Protein AF-A0A165WNE2-F1 (afdb_monomer_lite)

Sequence (144 aa):
IFLEVLLKGEGFPGTSNNTGEVSSALADEGAMRLQSDFALARDPRTACTWQGFINQQAKMQAAFKASMAKLAVTGQNTAKFIDCSEVIPIPKPAVNKPATYPATKSKADVQQACPSPFPVLRTDPGKATTIPACPDGSFDINNC

InterPro domains:
  IPR001621 Fungal ligninase [PR00462] (7-27)
  IPR001621 Fungal ligninase [PR00462] (30-55)
  IPR001621 Fungal ligninase [PR00462] (64-89)
  IPR001621 Fungal ligninase [PR00462] (111-130)
  IPR010255 Haem peroxidase superfamily [SSF48113] (2-134)
  IPR024589 Fungal ligninase, C-terminal [PF11895] (59-135)

Structure (mmCIF, N/CA/C/O backbone):
data_AF-A0A165WNE2-F1
#
_entry.id   AF-A0A165WNE2-F1
#
loop_
_atom_site.group_PDB
_atom_site.id
_atom_site.type_symbol
_atom_site.label_atom_id
_atom_site.label_alt_id
_atom_site.label_comp_id
_atom_site.label_asym_id
_atom_site.label_entity_id
_atom_site.label_seq_id
_atom_site.pdbx_PDB_ins_code
_atom_site.Cartn_x
_atom_site.Cartn_y
_atom_site.Cartn_z
_atom_site.occupancy
_atom_site.B_iso_or_equiv
_atom_site.auth_seq_id
_atom_site.auth_comp_id
_atom_site.auth_asym_id
_atom_site.auth_atom_id
_atom_site.pdbx_PDB_model_num
ATOM 1 N N . ILE A 1 1 ? -0.441 -0.883 -4.333 1.00 96.81 1 ILE A N 1
ATOM 2 C CA . ILE A 1 1 ? 0.530 -0.738 -3.212 1.00 96.81 1 ILE A CA 1
ATOM 3 C C . ILE A 1 1 ? 1.195 -2.034 -2.714 1.00 96.81 1 ILE A C 1
ATOM 5 O O . ILE A 1 1 ? 2.383 -2.184 -2.966 1.00 96.81 1 ILE A O 1
ATOM 9 N N . PHE A 1 2 ? 0.517 -2.981 -2.030 1.00 98.62 2 PHE A N 1
ATOM 10 C CA . PHE A 1 2 ? 1.197 -4.136 -1.387 1.00 98.62 2 PHE A CA 1
ATOM 11 C C . PHE A 1 2 ? 2.064 -4.958 -2.358 1.00 98.62 2 PHE A C 1
ATOM 13 O O . PHE A 1 2 ? 3.143 -5.419 -1.991 1.00 98.62 2 PHE A O 1
ATOM 20 N N . LEU A 1 3 ? 1.609 -5.097 -3.606 1.00 98.56 3 LEU A N 1
ATOM 21 C CA . LEU A 1 3 ? 2.369 -5.710 -4.693 1.00 98.56 3 LEU A CA 1
ATOM 22 C C . LEU A 1 3 ? 3.565 -4.849 -5.127 1.00 98.56 3 LEU A C 1
ATOM 24 O O . LEU A 1 3 ? 4.698 -5.317 -5.116 1.00 98.56 3 LEU A O 1
ATOM 28 N N . GLU A 1 4 ? 3.313 -3.594 -5.501 1.00 98.38 4 GLU A N 1
ATOM 29 C CA . GLU A 1 4 ? 4.304 -2.695 -6.112 1.00 98.38 4 GLU A CA 1
ATOM 30 C C . GLU A 1 4 ? 5.499 -2.400 -5.199 1.00 98.38 4 GLU A C 1
ATOM 32 O O . GLU A 1 4 ? 6.620 -2.249 -5.676 1.00 98.38 4 GLU A O 1
ATOM 37 N N . VAL A 1 5 ? 5.302 -2.359 -3.878 1.00 98.75 5 VAL A N 1
ATOM 38 C CA . VAL A 1 5 ? 6.393 -2.142 -2.907 1.00 98.75 5 VAL A CA 1
ATOM 39 C C . VAL A 1 5 ? 7.368 -3.329 -2.846 1.00 98.75 5 VAL A C 1
ATOM 41 O O . VAL A 1 5 ? 8.549 -3.155 -2.519 1.00 98.75 5 VAL A O 1
ATOM 44 N N . LEU A 1 6 ? 6.913 -4.536 -3.197 1.00 98.69 6 LEU A N 1
ATOM 45 C CA . LEU A 1 6 ? 7.770 -5.721 -3.294 1.00 98.69 6 LEU A CA 1
ATOM 46 C C . LEU A 1 6 ? 8.524 -5.809 -4.624 1.00 98.69 6 LEU A C 1
ATOM 48 O O . LEU A 1 6 ? 9.429 -6.627 -4.734 1.00 98.69 6 LEU A O 1
ATOM 52 N N . LEU A 1 7 ? 8.201 -4.986 -5.621 1.00 98.62 7 LEU A N 1
ATOM 53 C CA . LEU A 1 7 ? 8.930 -4.988 -6.889 1.00 98.62 7 LEU A CA 1
ATOM 54 C C . LEU A 1 7 ? 10.323 -4.356 -6.727 1.00 98.62 7 LEU A C 1
ATOM 56 O O . LEU A 1 7 ? 10.513 -3.425 -5.936 1.00 98.62 7 LEU A O 1
ATOM 60 N N . LYS A 1 8 ? 11.306 -4.833 -7.486 1.00 98.56 8 LYS A N 1
ATOM 61 C CA . LYS A 1 8 ? 12.660 -4.273 -7.538 1.00 98.56 8 LYS A CA 1
ATOM 62 C C . LYS A 1 8 ? 12.602 -2.793 -7.936 1.00 98.56 8 LYS A C 1
ATOM 64 O O . LYS A 1 8 ? 11.935 -2.440 -8.898 1.00 98.56 8 LYS A O 1
ATOM 69 N N . GLY A 1 9 ? 13.261 -1.930 -7.160 1.00 97.94 9 GLY A N 1
ATOM 70 C CA . GLY A 1 9 ? 13.379 -0.509 -7.498 1.00 97.94 9 GLY A CA 1
ATOM 71 C C . GLY A 1 9 ? 14.292 -0.293 -8.708 1.00 97.94 9 GLY A C 1
ATOM 72 O O . GLY A 1 9 ? 15.314 -0.973 -8.824 1.00 97.94 9 GLY A O 1
ATOM 73 N N . GLU A 1 10 ? 13.915 0.630 -9.591 1.00 97.00 10 GLU A N 1
ATOM 74 C CA . GLU A 1 10 ? 14.632 0.946 -10.836 1.00 97.00 10 GLU A CA 1
ATOM 75 C C . GLU A 1 10 ? 15.029 2.421 -10.960 1.00 97.00 10 GLU A C 1
ATOM 77 O O . GLU A 1 10 ? 15.969 2.738 -11.680 1.00 97.00 10 GLU A O 1
ATOM 82 N N . GLY A 1 11 ? 14.378 3.322 -10.223 1.00 97.81 11 GLY A N 1
ATOM 83 C CA . GLY A 1 11 ? 14.723 4.742 -10.230 1.00 97.81 11 GLY A CA 1
ATOM 84 C C . GLY A 1 11 ? 14.063 5.515 -9.096 1.00 97.81 11 GLY A C 1
ATOM 85 O O . GLY A 1 11 ? 13.553 4.913 -8.149 1.00 97.81 11 GLY A O 1
ATOM 86 N N . PHE A 1 12 ? 14.069 6.840 -9.207 1.00 98.50 12 PHE A N 1
ATOM 87 C CA . PHE A 1 12 ? 13.314 7.765 -8.362 1.00 98.50 12 PHE A CA 1
ATOM 88 C C . PHE A 1 12 ? 12.445 8.634 -9.282 1.00 98.50 12 PHE A C 1
ATOM 90 O O . PHE A 1 12 ? 12.945 9.049 -10.325 1.00 98.50 12 PHE A O 1
ATOM 97 N N . PRO A 1 13 ? 11.175 8.914 -8.939 1.00 96.88 13 PRO A N 1
ATOM 98 C CA . PRO A 1 13 ? 10.301 9.757 -9.764 1.00 96.88 13 PRO A CA 1
ATOM 99 C C . PRO A 1 13 ? 10.740 11.237 -9.795 1.00 96.88 13 PRO A C 1
ATOM 101 O O . PRO A 1 13 ? 10.189 12.033 -10.549 1.00 96.88 13 PRO A O 1
ATOM 104 N N . GLY A 1 14 ? 11.724 11.612 -8.972 1.00 96.38 14 GLY A N 1
ATOM 105 C CA . GLY A 1 14 ? 12.357 12.927 -8.936 1.00 96.38 14 GLY A CA 1
ATOM 106 C C . GLY A 1 14 ? 13.845 12.809 -8.598 1.00 96.38 14 GLY A C 1
ATOM 107 O O . GLY A 1 14 ? 14.586 12.068 -9.241 1.00 96.38 14 GLY A O 1
ATOM 108 N N . THR A 1 15 ? 14.307 13.537 -7.581 1.00 96.81 15 THR A N 1
ATOM 109 C CA . THR A 1 15 ? 15.696 13.437 -7.104 1.00 96.81 15 THR A CA 1
ATOM 110 C C . THR A 1 15 ? 15.911 12.192 -6.237 1.00 96.81 15 THR A C 1
ATOM 112 O O . THR A 1 15 ? 14.988 11.679 -5.615 1.00 96.81 15 THR A O 1
ATOM 115 N N . SER A 1 16 ? 17.149 11.697 -6.158 1.00 96.94 16 SER A N 1
ATOM 116 C CA . SER A 1 16 ? 17.492 10.475 -5.409 1.00 96.94 16 SER A CA 1
ATOM 117 C C . SER A 1 16 ? 18.025 10.724 -3.991 1.00 96.94 16 SER A C 1
ATOM 119 O O . SER A 1 16 ? 18.581 9.820 -3.372 1.00 96.94 16 SER A O 1
ATOM 121 N N . ASN A 1 17 ? 17.950 11.960 -3.496 1.00 97.00 17 AS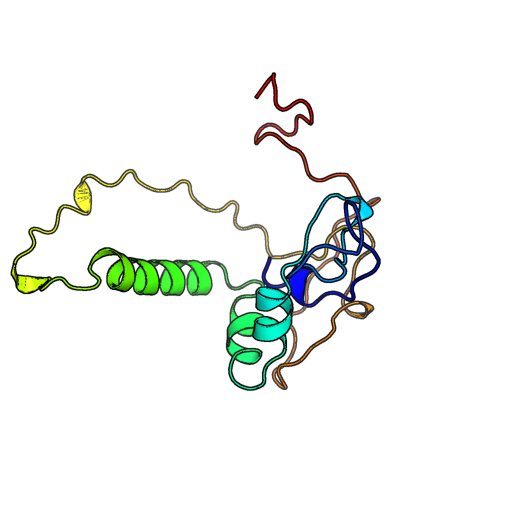N A N 1
ATOM 122 C CA . ASN A 1 17 ? 18.588 12.409 -2.253 1.00 97.00 17 ASN A CA 1
ATOM 123 C C . ASN A 1 17 ? 17.585 12.837 -1.169 1.00 97.00 17 ASN A C 1
ATOM 125 O O . ASN A 1 17 ? 17.944 13.580 -0.256 1.00 97.00 17 ASN A O 1
ATOM 129 N N . ASN A 1 18 ? 16.341 12.368 -1.263 1.00 98.19 18 ASN A N 1
ATOM 130 C CA . ASN A 1 18 ? 15.291 12.687 -0.303 1.00 98.19 18 ASN A CA 1
ATOM 131 C C . ASN A 1 18 ? 15.350 11.748 0.909 1.00 98.19 18 ASN A C 1
ATOM 133 O O . ASN A 1 18 ? 15.430 10.523 0.780 1.00 98.19 18 ASN A O 1
ATOM 137 N N . THR A 1 19 ? 15.280 12.316 2.112 1.00 98.50 19 THR A N 1
ATOM 138 C CA . THR A 1 19 ? 15.239 11.537 3.354 1.00 98.50 19 THR A CA 1
ATOM 139 C C . THR A 1 19 ? 13.966 10.699 3.418 1.00 98.50 19 THR A C 1
ATOM 141 O O . THR A 1 19 ? 12.863 11.230 3.332 1.00 98.50 19 THR A O 1
ATOM 144 N N . GLY A 1 20 ? 14.115 9.391 3.636 1.00 98.12 20 GLY A N 1
ATOM 145 C CA . GLY A 1 20 ? 12.980 8.475 3.775 1.00 98.12 20 GLY A CA 1
ATOM 146 C C . GLY A 1 20 ? 12.387 7.990 2.450 1.00 98.12 20 GLY A C 1
ATOM 147 O O . GLY A 1 20 ? 11.387 7.276 2.478 1.00 98.12 20 GLY A O 1
ATOM 148 N N . GLU A 1 21 ? 13.008 8.305 1.313 1.00 98.75 21 GLU A N 1
ATOM 149 C CA . GLU A 1 21 ? 12.653 7.758 0.003 1.00 98.75 21 GLU A CA 1
ATOM 150 C C . GLU A 1 21 ? 13.645 6.663 -0.414 1.00 98.75 21 GLU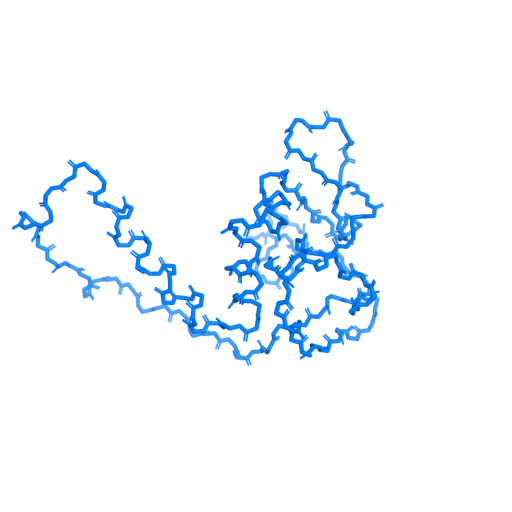 A C 1
ATOM 152 O O . GLU A 1 21 ? 14.844 6.742 -0.144 1.00 98.75 21 GLU A O 1
ATOM 157 N N . VAL A 1 22 ? 13.149 5.620 -1.076 1.00 98.69 22 VAL A N 1
ATOM 158 C CA . VAL A 1 22 ? 13.972 4.584 -1.711 1.00 98.69 22 VAL A CA 1
ATOM 159 C C . VAL A 1 22 ? 13.525 4.370 -3.149 1.00 98.69 22 VAL A C 1
ATOM 161 O O . VAL A 1 22 ? 12.419 4.743 -3.534 1.00 98.69 22 VAL A O 1
ATOM 164 N N . SER A 1 23 ? 14.373 3.717 -3.942 1.00 98.50 23 SER A N 1
ATOM 165 C CA . SER A 1 23 ? 14.084 3.476 -5.352 1.00 98.50 23 SER A CA 1
ATOM 166 C C . SER A 1 23 ? 12.746 2.745 -5.562 1.00 98.50 23 SER A C 1
ATOM 168 O O . SER A 1 23 ? 12.454 1.713 -4.937 1.00 98.50 23 SER A O 1
ATOM 170 N N . SER A 1 24 ? 11.941 3.296 -6.468 1.00 98.25 24 SER A N 1
ATOM 171 C CA . SER A 1 24 ? 10.631 2.801 -6.877 1.00 98.25 24 SER A CA 1
ATOM 172 C C . SER A 1 24 ? 10.733 1.941 -8.134 1.00 98.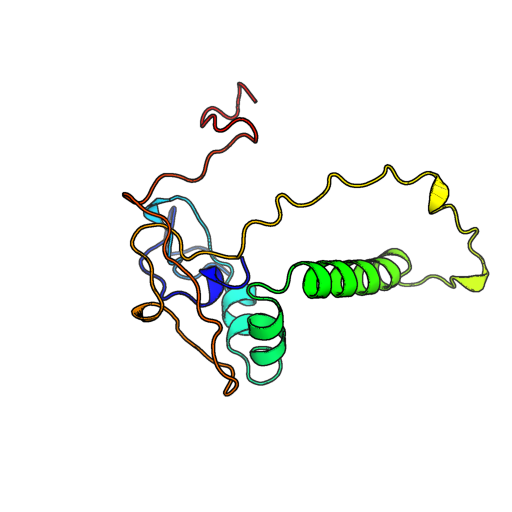25 24 SER A C 1
ATOM 174 O O . SER A 1 24 ? 11.574 2.180 -9.000 1.00 98.25 24 SER A O 1
ATOM 176 N N . ALA A 1 25 ? 9.875 0.925 -8.236 1.00 97.94 25 ALA A N 1
ATOM 177 C CA . ALA A 1 25 ? 9.777 0.075 -9.425 1.00 97.94 25 ALA A CA 1
ATOM 178 C C . ALA A 1 25 ? 9.061 0.761 -10.595 1.00 97.94 25 ALA A C 1
ATOM 180 O O . ALA A 1 25 ? 9.208 0.323 -11.730 1.00 97.94 25 ALA A O 1
ATOM 181 N N . LEU A 1 26 ? 8.271 1.800 -10.311 1.00 97.31 26 LEU A N 1
ATOM 182 C CA . LEU A 1 26 ? 7.473 2.540 -11.291 1.00 97.31 26 LEU A CA 1
ATOM 183 C C . LEU A 1 26 ? 7.866 4.025 -11.274 1.00 97.31 26 LEU A C 1
ATOM 185 O O . LEU A 1 26 ? 7.015 4.910 -11.311 1.00 97.31 26 LEU A O 1
ATOM 189 N N . ALA A 1 27 ? 9.165 4.299 -11.129 1.00 96.75 27 ALA A N 1
ATOM 190 C CA . ALA A 1 27 ? 9.686 5.661 -11.046 1.00 96.75 27 ALA A CA 1
ATOM 191 C C . ALA A 1 27 ? 9.315 6.492 -12.286 1.00 96.75 27 ALA A C 1
ATOM 193 O O . ALA A 1 27 ? 8.816 7.603 -12.137 1.00 96.75 27 ALA A O 1
ATOM 194 N N . ASP A 1 28 ? 9.446 5.912 -13.483 1.00 94.75 28 ASP A N 1
ATOM 195 C CA . ASP A 1 28 ? 9.077 6.555 -14.755 1.00 94.75 28 ASP A CA 1
ATOM 196 C C . ASP A 1 28 ? 7.560 6.775 -14.901 1.00 94.75 28 ASP A C 1
ATOM 198 O O . ASP A 1 28 ? 7.113 7.597 -15.700 1.00 94.75 28 ASP A O 1
ATOM 202 N N . GLU A 1 29 ? 6.751 6.063 -14.110 1.00 95.44 29 GLU A N 1
ATOM 203 C CA . GLU A 1 29 ? 5.299 6.257 -14.044 1.00 95.44 29 GLU A CA 1
ATOM 204 C C . GLU A 1 29 ? 4.899 7.308 -12.990 1.00 95.44 29 GLU A C 1
ATOM 206 O O . GLU A 1 29 ? 3.718 7.631 -12.864 1.00 95.44 29 GLU A O 1
ATOM 211 N N . GLY A 1 30 ? 5.870 7.851 -12.244 1.00 94.88 30 GLY A N 1
ATOM 212 C CA . GLY A 1 30 ? 5.678 8.867 -11.207 1.00 94.88 30 GLY A CA 1
ATOM 213 C C . GLY A 1 30 ? 5.479 8.316 -9.791 1.00 94.88 30 GLY A C 1
ATOM 214 O O . GLY A 1 30 ? 5.224 9.087 -8.866 1.00 94.88 30 GLY A O 1
ATOM 215 N N . ALA A 1 31 ? 5.597 7.001 -9.572 1.00 97.00 31 ALA A N 1
ATOM 216 C CA . ALA A 1 31 ? 5.373 6.423 -8.249 1.00 97.00 31 ALA A CA 1
ATOM 217 C C . ALA A 1 31 ? 6.594 6.588 -7.332 1.00 97.00 31 ALA A C 1
ATOM 219 O O . ALA A 1 31 ? 7.691 6.122 -7.651 1.00 97.00 31 ALA A O 1
ATOM 220 N N . MET A 1 32 ? 6.384 7.146 -6.142 1.00 98.12 32 MET A N 1
ATOM 221 C CA . MET A 1 32 ? 7.365 7.177 -5.052 1.00 98.12 32 MET A CA 1
ATOM 222 C C . MET A 1 32 ? 7.321 5.882 -4.230 1.00 98.12 32 MET A C 1
ATOM 224 O O . MET A 1 32 ? 6.282 5.224 -4.136 1.00 98.12 32 MET A O 1
ATOM 228 N N . ARG A 1 33 ? 8.433 5.531 -3.572 1.00 98.69 33 ARG A N 1
ATOM 229 C CA . ARG A 1 33 ? 8.450 4.485 -2.544 1.00 98.69 33 ARG A CA 1
ATOM 230 C C . ARG A 1 33 ? 9.060 4.998 -1.245 1.00 98.69 33 ARG A C 1
ATOM 232 O O . ARG A 1 33 ? 10.230 5.369 -1.196 1.00 98.69 33 ARG A O 1
ATOM 239 N N . LEU A 1 34 ? 8.276 4.937 -0.173 1.00 98.75 34 LEU A N 1
ATOM 240 C CA . LEU A 1 34 ? 8.755 5.250 1.168 1.00 98.75 34 LEU A CA 1
ATOM 241 C C . LEU A 1 34 ? 9.690 4.151 1.686 1.00 98.75 34 LEU A C 1
ATOM 243 O O . LEU A 1 34 ? 9.439 2.953 1.514 1.00 98.75 34 LEU A O 1
ATOM 247 N N . GLN A 1 35 ? 10.750 4.560 2.380 1.00 98.75 35 GLN A N 1
ATOM 248 C CA . GLN A 1 35 ? 11.694 3.665 3.047 1.00 98.75 35 GLN A CA 1
ATOM 249 C C . GLN A 1 35 ? 10.991 2.792 4.096 1.00 98.75 35 GLN A C 1
ATOM 251 O O . GLN A 1 35 ? 11.304 1.606 4.208 1.00 98.75 35 GLN A O 1
ATOM 256 N N . SER A 1 36 ? 10.003 3.345 4.808 1.00 98.81 36 SER A N 1
ATOM 257 C CA . SER A 1 36 ? 9.215 2.624 5.811 1.00 98.81 36 SER A CA 1
ATOM 258 C C . SER A 1 36 ? 8.401 1.490 5.193 1.00 98.81 36 SER A C 1
ATOM 260 O O . SER A 1 36 ? 8.444 0.369 5.694 1.00 98.81 36 SER A O 1
ATOM 262 N N . ASP A 1 37 ? 7.718 1.744 4.077 1.00 98.88 37 ASP A N 1
ATOM 263 C CA . ASP A 1 37 ? 6.936 0.728 3.365 1.00 98.88 37 ASP A CA 1
ATOM 264 C C . ASP A 1 37 ? 7.845 -0.367 2.803 1.00 98.88 37 ASP A C 1
ATOM 266 O O . ASP A 1 37 ? 7.568 -1.558 2.955 1.00 98.88 37 ASP A O 1
ATOM 270 N N . PHE A 1 38 ? 8.979 0.024 2.212 1.00 98.81 38 PHE A N 1
ATOM 271 C CA . PHE A 1 38 ? 9.989 -0.919 1.735 1.00 98.81 38 PHE A CA 1
ATOM 272 C C . PHE A 1 38 ? 10.488 -1.841 2.854 1.00 98.81 38 PHE A C 1
ATOM 274 O O . PHE A 1 38 ? 10.600 -3.053 2.633 1.00 98.81 38 PHE A O 1
ATOM 281 N N . ALA A 1 39 ? 10.767 -1.274 4.033 1.00 98.81 39 ALA A N 1
ATOM 282 C CA . ALA A 1 39 ? 11.235 -2.003 5.203 1.00 98.81 39 ALA A CA 1
ATOM 283 C C . ALA A 1 39 ? 10.144 -2.921 5.773 1.00 98.81 39 ALA A C 1
ATOM 285 O O . ALA A 1 39 ? 10.394 -4.107 5.965 1.00 98.81 39 ALA A O 1
ATOM 286 N N . LEU A 1 40 ? 8.917 -2.428 5.965 1.00 98.88 40 LEU A N 1
ATOM 287 C CA . LEU A 1 40 ? 7.788 -3.223 6.467 1.00 98.88 40 LEU A CA 1
ATOM 288 C C . LEU A 1 40 ? 7.444 -4.401 5.547 1.00 98.88 40 LEU A C 1
ATOM 290 O O . LEU A 1 40 ? 7.084 -5.478 6.026 1.00 98.88 40 LEU A O 1
ATOM 294 N N . ALA A 1 41 ? 7.591 -4.234 4.235 1.00 98.81 41 ALA A N 1
ATOM 295 C CA . ALA A 1 41 ? 7.365 -5.305 3.271 1.00 98.81 41 ALA A CA 1
ATOM 296 C C . ALA A 1 41 ? 8.415 -6.430 3.342 1.00 98.81 41 ALA A C 1
ATOM 298 O O . ALA A 1 41 ? 8.172 -7.524 2.832 1.00 98.81 41 ALA A O 1
ATOM 299 N N . ARG A 1 42 ? 9.580 -6.169 3.953 1.00 98.62 42 ARG A N 1
ATOM 300 C CA . ARG A 1 42 ? 10.745 -7.071 3.958 1.00 98.62 42 ARG A CA 1
ATOM 301 C C . ARG A 1 42 ? 11.175 -7.537 5.346 1.00 98.62 42 ARG A C 1
ATOM 303 O O . ARG A 1 42 ? 11.874 -8.540 5.451 1.00 98.62 42 ARG A O 1
ATOM 310 N N . ASP A 1 43 ? 10.758 -6.848 6.401 1.00 98.75 43 ASP A N 1
ATOM 311 C CA . ASP A 1 43 ? 11.086 -7.216 7.773 1.00 98.75 43 ASP A CA 1
ATOM 312 C C . ASP A 1 43 ? 10.428 -8.560 8.147 1.00 98.75 43 ASP A C 1
ATOM 314 O O . ASP A 1 43 ? 9.227 -8.730 7.914 1.00 98.75 43 ASP A O 1
ATOM 318 N N . PRO A 1 44 ? 11.156 -9.514 8.761 1.00 98.38 44 PRO A N 1
ATOM 319 C CA . PRO A 1 44 ? 10.612 -10.822 9.135 1.00 98.38 44 PRO A CA 1
ATOM 320 C C . PRO A 1 44 ? 9.338 -10.767 9.990 1.00 98.38 44 PRO A C 1
ATOM 322 O O . PRO A 1 44 ? 8.526 -11.690 9.940 1.00 98.38 44 PRO A O 1
ATOM 325 N N . ARG A 1 45 ? 9.137 -9.691 10.761 1.00 98.50 45 ARG A N 1
ATOM 326 C CA . ARG A 1 45 ? 7.962 -9.503 11.626 1.00 98.50 45 ARG A CA 1
ATOM 327 C C . ARG A 1 45 ? 6.699 -9.146 10.843 1.00 98.50 45 ARG A C 1
ATOM 329 O O . ARG A 1 45 ? 5.599 -9.402 11.325 1.00 98.50 45 ARG A O 1
ATOM 336 N N . THR A 1 46 ? 6.833 -8.539 9.664 1.00 98.75 46 THR A N 1
ATOM 337 C CA . THR A 1 46 ? 5.705 -7.941 8.927 1.00 98.75 46 THR A CA 1
ATOM 338 C C . THR A 1 46 ? 5.585 -8.406 7.480 1.00 98.75 46 THR A C 1
ATOM 340 O O . THR A 1 46 ? 4.490 -8.320 6.924 1.00 98.75 46 THR A O 1
ATOM 343 N N . ALA A 1 47 ? 6.635 -8.971 6.882 1.00 98.69 47 ALA A N 1
ATOM 344 C CA . ALA A 1 47 ? 6.674 -9.370 5.475 1.00 98.69 47 ALA A CA 1
ATOM 345 C C . ALA A 1 47 ? 5.521 -10.306 5.077 1.00 98.69 47 ALA A C 1
ATOM 347 O O . ALA A 1 47 ? 4.894 -10.125 4.033 1.00 98.69 47 ALA A O 1
ATOM 348 N N . CYS A 1 48 ? 5.184 -11.288 5.919 1.00 98.62 48 CYS A N 1
ATOM 349 C CA . CYS A 1 48 ? 4.074 -12.198 5.625 1.00 98.62 48 CYS A CA 1
ATOM 350 C C . CYS A 1 48 ? 2.700 -11.546 5.758 1.00 98.62 48 CYS A C 1
ATOM 352 O O . CYS A 1 48 ? 1.799 -11.860 4.980 1.00 98.62 48 CYS A O 1
ATOM 354 N N . THR A 1 49 ? 2.536 -10.607 6.689 1.00 98.62 49 THR A N 1
ATOM 355 C CA . THR A 1 49 ? 1.316 -9.797 6.778 1.00 98.62 49 THR A CA 1
ATOM 356 C C . THR A 1 49 ? 1.176 -8.919 5.537 1.00 98.62 49 THR A C 1
ATOM 358 O O . THR A 1 49 ? 0.108 -8.896 4.931 1.00 98.62 49 THR A O 1
ATOM 361 N N . TRP A 1 50 ? 2.269 -8.281 5.107 1.00 98.81 50 TRP A N 1
ATOM 362 C CA . TRP A 1 50 ? 2.326 -7.460 3.900 1.00 98.81 50 TRP A CA 1
ATOM 363 C C . TRP A 1 50 ? 1.945 -8.254 2.643 1.00 98.81 50 TRP A C 1
ATOM 365 O O . TRP A 1 50 ? 0.990 -7.905 1.947 1.00 98.81 50 TRP A O 1
ATOM 375 N N . GLN A 1 51 ? 2.634 -9.372 2.377 1.00 98.75 51 GLN A N 1
ATOM 376 C CA . GLN A 1 51 ? 2.321 -10.258 1.248 1.00 98.75 51 GLN A CA 1
ATOM 377 C C . GLN A 1 51 ? 0.900 -10.828 1.352 1.00 98.75 51 GLN A C 1
ATOM 379 O O . GLN A 1 51 ? 0.220 -11.009 0.343 1.00 98.75 51 GLN A O 1
ATOM 384 N N . GLY A 1 52 ? 0.422 -11.072 2.572 1.00 98.44 52 GLY A N 1
ATOM 385 C CA . GLY A 1 52 ? -0.894 -11.632 2.851 1.00 98.44 52 GLY A CA 1
ATOM 386 C C . GLY A 1 52 ? -2.082 -10.744 2.472 1.00 98.44 52 GLY A C 1
ATOM 387 O O . GLY A 1 52 ? -3.211 -11.232 2.580 1.00 98.44 52 GLY A O 1
ATOM 388 N N . PHE A 1 53 ? -1.860 -9.492 2.059 1.00 98.62 53 PHE A N 1
ATOM 389 C CA . PHE A 1 53 ? -2.890 -8.606 1.502 1.00 98.62 53 PHE A CA 1
ATOM 390 C C . PHE A 1 53 ? -2.888 -8.541 -0.032 1.00 98.62 53 PHE A C 1
ATOM 392 O O . PHE A 1 53 ? -3.844 -8.039 -0.626 1.00 98.62 53 PHE A O 1
ATOM 399 N N . ILE A 1 54 ? -1.863 -9.079 -0.699 1.00 98.50 54 ILE A N 1
ATOM 400 C CA . ILE A 1 54 ? -1.788 -9.081 -2.163 1.00 98.50 54 ILE A CA 1
ATOM 401 C C . ILE A 1 54 ? -2.916 -9.942 -2.730 1.00 98.50 54 ILE A C 1
ATOM 403 O O . ILE A 1 54 ? -3.044 -11.116 -2.389 1.00 98.50 54 ILE A O 1
ATOM 407 N N . ASN A 1 55 ? -3.721 -9.349 -3.617 1.00 97.94 55 ASN A N 1
ATOM 408 C CA . ASN A 1 55 ? -4.894 -9.979 -4.232 1.00 97.94 55 ASN A CA 1
ATOM 409 C C . ASN A 1 55 ? -5.951 -10.480 -3.220 1.00 97.94 55 ASN A C 1
ATOM 411 O O . ASN A 1 55 ? -6.708 -11.402 -3.509 1.00 97.94 55 ASN A O 1
ATOM 415 N N . GLN A 1 56 ? -6.000 -9.891 -2.019 1.00 97.75 56 GLN A N 1
ATOM 416 C CA . GLN A 1 56 ? -6.913 -10.276 -0.934 1.00 97.75 56 GLN A CA 1
ATOM 417 C C . GLN A 1 56 ? -7.759 -9.074 -0.483 1.00 97.75 56 GLN A C 1
ATOM 419 O O . GLN A 1 56 ? -7.705 -8.652 0.674 1.00 97.75 56 GLN A O 1
ATOM 424 N N . GLN A 1 57 ? -8.546 -8.512 -1.410 1.00 96.88 57 GLN A N 1
ATOM 425 C CA . GLN A 1 57 ? -9.278 -7.250 -1.225 1.00 96.88 57 GLN A CA 1
ATOM 426 C C . GLN A 1 57 ? -10.150 -7.231 0.041 1.00 96.88 57 GLN A C 1
ATOM 428 O O . GLN A 1 57 ? -10.019 -6.327 0.863 1.00 96.88 57 GLN A O 1
ATOM 433 N N . ALA A 1 58 ? -11.001 -8.244 0.233 1.00 97.00 58 ALA A N 1
ATOM 434 C CA . ALA A 1 58 ? -11.900 -8.306 1.387 1.00 97.00 58 ALA A CA 1
ATOM 435 C C . ALA A 1 58 ? -11.132 -8.403 2.717 1.00 97.00 58 ALA A C 1
ATOM 437 O O . ALA A 1 58 ? -11.477 -7.731 3.687 1.00 97.00 58 ALA A O 1
ATOM 438 N N . LYS A 1 59 ? -10.044 -9.186 2.752 1.00 97.94 59 LYS A N 1
ATOM 439 C CA . LYS A 1 59 ? -9.174 -9.313 3.929 1.00 97.94 59 LYS A CA 1
ATOM 440 C C . LYS A 1 59 ? -8.503 -7.982 4.272 1.00 97.94 59 LYS A C 1
ATOM 442 O O . LYS A 1 59 ? -8.484 -7.597 5.437 1.00 97.94 59 LYS A O 1
ATOM 447 N N . MET A 1 60 ? -7.976 -7.280 3.268 1.00 98.19 60 MET A N 1
ATOM 448 C CA . MET A 1 60 ? -7.373 -5.957 3.438 1.00 98.19 60 MET A CA 1
ATOM 449 C C . MET A 1 60 ? -8.396 -4.949 3.972 1.00 98.19 60 MET A C 1
ATOM 451 O O . MET A 1 60 ? -8.124 -4.277 4.961 1.00 98.19 60 MET A O 1
ATOM 455 N N . GLN A 1 61 ? -9.585 -4.876 3.368 1.00 97.75 61 GLN A N 1
ATOM 456 C CA . GLN A 1 61 ? -10.649 -3.964 3.799 1.00 97.75 61 GLN A CA 1
ATOM 457 C C . GLN A 1 61 ? -11.121 -4.254 5.229 1.00 97.75 61 GLN A C 1
ATOM 459 O O . GLN A 1 61 ? -11.290 -3.325 6.017 1.00 97.75 61 GLN A O 1
ATOM 464 N N . ALA A 1 62 ? -11.296 -5.528 5.588 1.00 98.38 62 ALA A N 1
ATOM 465 C CA . ALA A 1 62 ? -11.700 -5.922 6.935 1.00 98.38 62 ALA A CA 1
ATOM 466 C C . ALA A 1 62 ? -10.632 -5.570 7.982 1.00 98.38 62 ALA A C 1
ATOM 468 O O . ALA A 1 62 ? -10.957 -4.990 9.019 1.00 98.38 62 ALA A O 1
ATOM 469 N N . ALA A 1 63 ? -9.358 -5.862 7.694 1.00 98.50 63 ALA A N 1
ATOM 470 C CA . ALA A 1 63 ? -8.246 -5.497 8.569 1.00 98.50 63 ALA A CA 1
ATOM 471 C C . ALA A 1 63 ? -8.138 -3.974 8.727 1.00 98.50 63 ALA A C 1
ATOM 473 O O . ALA A 1 63 ? -8.030 -3.481 9.846 1.00 98.50 63 ALA A O 1
ATOM 474 N N . PHE A 1 64 ? -8.258 -3.229 7.625 1.00 98.44 64 PHE A N 1
ATOM 475 C CA . PHE A 1 64 ? -8.250 -1.769 7.641 1.00 98.44 64 PHE A CA 1
ATOM 476 C C . PHE A 1 64 ? -9.395 -1.202 8.488 1.00 98.44 64 PHE A C 1
ATOM 478 O O . PHE A 1 64 ? -9.149 -0.372 9.360 1.00 98.44 64 PHE A O 1
ATOM 485 N N . LYS A 1 65 ? -10.631 -1.697 8.313 1.00 98.12 65 LYS A N 1
ATOM 486 C CA . LYS A 1 65 ? -11.788 -1.295 9.131 1.00 98.12 65 LYS A CA 1
ATOM 487 C C . LYS A 1 65 ? -11.527 -1.525 10.621 1.00 98.12 65 LYS A C 1
ATOM 489 O O . LYS A 1 65 ? -11.777 -0.630 11.423 1.00 98.12 65 LYS A O 1
ATOM 494 N N . ALA A 1 66 ? -11.009 -2.696 10.990 1.00 98.44 66 ALA A N 1
ATOM 495 C CA . ALA A 1 66 ? -10.713 -3.025 12.383 1.00 98.44 66 ALA A CA 1
ATOM 496 C C . ALA A 1 66 ? -9.617 -2.118 12.973 1.00 98.44 66 ALA A C 1
ATOM 498 O O . ALA A 1 66 ? -9.768 -1.603 14.082 1.00 98.44 66 ALA A O 1
ATOM 499 N N . SER A 1 67 ? -8.538 -1.875 12.223 1.00 98.31 67 SER A N 1
ATOM 500 C CA . SER A 1 67 ? -7.464 -0.966 12.633 1.00 98.31 67 SER A CA 1
ATOM 501 C C . SER A 1 67 ? -7.958 0.472 12.791 1.00 98.31 67 SER A C 1
ATOM 503 O O . SER A 1 67 ? -7.643 1.107 13.796 1.00 98.31 67 SER A O 1
ATOM 505 N N . MET A 1 68 ? -8.775 0.970 11.859 1.00 98.38 68 MET A N 1
ATOM 506 C CA . MET A 1 68 ? -9.340 2.320 11.926 1.00 98.38 68 MET A CA 1
ATOM 507 C C . MET A 1 68 ? -10.333 2.484 13.075 1.00 98.38 68 MET A C 1
ATOM 509 O O . MET A 1 68 ? -10.292 3.508 13.752 1.00 98.38 68 MET A O 1
ATOM 513 N N . ALA A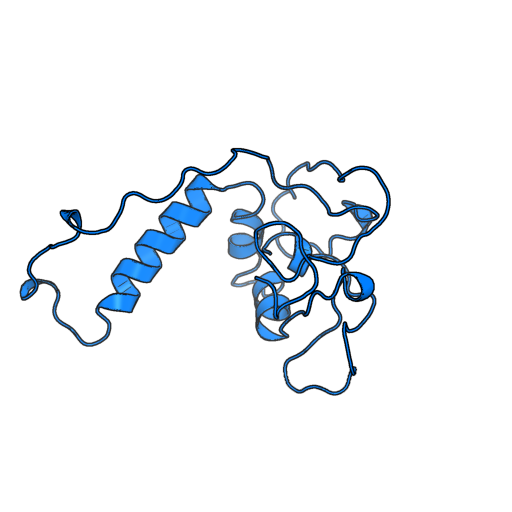 1 69 ? -11.159 1.471 13.357 1.00 97.38 69 ALA A N 1
ATOM 514 C CA . ALA A 1 69 ? -12.068 1.488 14.504 1.00 97.38 69 ALA A CA 1
ATOM 515 C C . ALA A 1 69 ? -11.309 1.641 15.832 1.00 97.38 69 ALA A C 1
ATOM 517 O O . ALA A 1 69 ? -11.750 2.369 16.717 1.00 97.38 69 ALA A O 1
ATOM 518 N N . LYS A 1 70 ? -10.137 1.004 15.959 1.00 98.06 70 LYS A N 1
ATOM 519 C CA . LYS A 1 70 ? -9.265 1.170 17.129 1.00 98.06 70 LYS A CA 1
ATOM 520 C C . LYS A 1 70 ? -8.540 2.519 17.131 1.00 98.06 70 LYS A C 1
ATOM 522 O O . LYS A 1 70 ? -8.453 3.157 18.176 1.00 98.06 70 LYS A O 1
ATOM 527 N N . LEU A 1 71 ? -8.011 2.951 15.986 1.00 98.38 71 LEU A N 1
ATOM 528 C CA . LEU A 1 71 ? -7.246 4.195 15.872 1.00 98.38 71 LEU A CA 1
ATOM 529 C C . LEU A 1 71 ? -8.105 5.429 16.179 1.00 98.38 71 LEU A C 1
ATOM 531 O O . LEU A 1 71 ? -7.659 6.301 16.924 1.00 98.38 71 LEU A O 1
ATOM 535 N N . ALA A 1 72 ? -9.337 5.471 15.661 1.00 98.06 72 ALA A N 1
ATOM 536 C CA . ALA A 1 72 ? -10.262 6.602 15.780 1.00 98.06 72 ALA A CA 1
ATOM 537 C C . ALA A 1 72 ? -10.653 6.951 17.227 1.00 98.06 72 ALA A C 1
ATOM 539 O O . ALA A 1 72 ? -11.163 8.036 17.486 1.00 98.06 72 ALA A O 1
ATOM 540 N N . VAL A 1 73 ? -10.408 6.043 18.173 1.00 97.75 73 VAL A N 1
ATOM 541 C CA . VAL A 1 73 ? -10.788 6.182 19.586 1.00 97.75 73 VAL A CA 1
ATOM 542 C C . VAL A 1 73 ? -9.576 6.128 20.520 1.00 97.75 73 VAL A C 1
ATOM 544 O O . VAL A 1 73 ? -9.710 5.889 21.720 1.00 97.75 73 VAL A O 1
ATOM 547 N N . THR A 1 74 ? -8.369 6.340 19.986 1.00 98.25 74 THR A N 1
ATOM 548 C CA . THR A 1 74 ? -7.133 6.346 20.782 1.00 98.25 74 THR A CA 1
ATOM 549 C C . THR A 1 74 ? -7.220 7.388 21.901 1.00 98.25 74 THR A C 1
ATOM 551 O O . THR A 1 74 ? -7.506 8.558 21.658 1.00 98.25 74 THR A O 1
ATOM 554 N N . GLY A 1 75 ? -6.973 6.961 23.142 1.00 97.94 75 GLY A N 1
ATOM 555 C CA . GLY A 1 75 ? -7.072 7.818 24.330 1.00 97.94 75 GLY A CA 1
ATOM 556 C C . GLY A 1 75 ? -8.494 8.009 24.870 1.00 97.94 75 GLY A C 1
ATOM 557 O O . GLY A 1 75 ? -8.678 8.763 25.820 1.00 97.94 75 GLY A O 1
ATOM 558 N N . GLN A 1 76 ? -9.491 7.328 24.301 1.00 98.31 76 GLN A N 1
ATOM 559 C CA . GLN A 1 76 ? -10.896 7.441 24.688 1.00 98.31 76 GLN A CA 1
ATOM 560 C C . GLN A 1 76 ? -11.429 6.125 25.265 1.00 98.31 76 GLN A C 1
ATOM 562 O O . GLN A 1 76 ? -10.925 5.043 24.966 1.00 98.31 76 GLN A O 1
ATOM 567 N N . ASN A 1 77 ? -12.481 6.209 26.083 1.00 97.56 77 ASN A N 1
ATOM 568 C CA . ASN A 1 77 ? -13.238 5.038 26.524 1.00 97.56 77 ASN A CA 1
ATOM 569 C C . ASN A 1 77 ? -14.501 4.905 25.667 1.00 97.56 77 ASN A C 1
ATOM 571 O O . ASN A 1 77 ? -15.463 5.648 25.860 1.00 97.56 77 ASN A O 1
ATOM 575 N N . THR A 1 78 ? -14.504 3.934 24.755 1.00 96.38 78 THR A N 1
ATOM 576 C CA . THR A 1 78 ? -15.602 3.703 23.807 1.00 96.38 78 THR A CA 1
ATOM 577 C C . THR A 1 78 ? -16.929 3.351 24.470 1.00 96.38 78 THR A C 1
ATOM 579 O O . THR A 1 78 ? -17.970 3.589 23.873 1.00 96.38 78 THR A O 1
ATOM 582 N N . ALA A 1 79 ? -16.933 2.873 25.720 1.00 97.44 79 ALA A N 1
ATOM 583 C CA . ALA A 1 79 ? -18.171 2.632 26.466 1.00 97.44 79 ALA A CA 1
ATOM 584 C C . ALA A 1 79 ? -18.956 3.923 26.769 1.00 97.44 79 ALA A C 1
ATOM 586 O O . ALA A 1 79 ? -20.107 3.860 27.190 1.00 97.44 79 ALA A O 1
ATOM 587 N N . LYS A 1 80 ? -18.332 5.094 26.586 1.00 97.69 80 LYS A N 1
ATOM 588 C CA . LYS A 1 80 ? -18.968 6.409 26.733 1.00 97.69 80 LYS A CA 1
ATOM 589 C C . LYS A 1 80 ? -19.414 7.013 25.400 1.00 97.69 80 LYS A C 1
ATOM 591 O O . LYS A 1 80 ? -19.831 8.168 25.379 1.00 97.69 80 LYS A O 1
ATOM 596 N N . PHE A 1 81 ? -19.275 6.282 24.297 1.00 97.38 81 PHE A N 1
ATOM 597 C CA . PHE A 1 81 ? -19.642 6.758 22.969 1.00 97.38 81 PHE A CA 1
ATOM 598 C C . PHE A 1 81 ? -21.010 6.236 22.551 1.00 97.38 81 PHE A C 1
ATOM 600 O O . PHE A 1 81 ? -21.435 5.154 22.950 1.00 97.38 81 PHE A O 1
ATOM 607 N N . ILE A 1 82 ? -21.678 7.033 21.725 1.00 98.00 82 ILE A N 1
ATOM 608 C CA . ILE A 1 82 ? -22.854 6.616 20.970 1.00 98.00 82 ILE A CA 1
ATOM 609 C C . ILE A 1 82 ? -22.343 6.088 19.627 1.00 98.00 82 ILE A C 1
ATOM 611 O O . ILE A 1 82 ? -21.466 6.703 19.017 1.00 98.00 82 ILE A O 1
ATOM 615 N N . ASP A 1 83 ? -22.855 4.938 19.193 1.00 97.50 83 ASP A N 1
ATOM 616 C CA . ASP A 1 83 ? -22.576 4.418 17.856 1.00 97.50 83 ASP A CA 1
ATOM 617 C C . ASP A 1 83 ? -23.437 5.176 16.844 1.00 97.50 83 ASP A C 1
ATOM 619 O O . ASP A 1 83 ? -24.657 5.048 16.865 1.00 97.50 83 ASP A O 1
ATOM 623 N N . CYS A 1 84 ? -22.780 5.983 16.009 1.00 97.56 84 CYS A N 1
ATOM 624 C CA . CYS A 1 84 ? -23.400 6.735 14.917 1.00 97.56 84 CYS A CA 1
ATOM 625 C C . CYS A 1 84 ? -22.955 6.195 13.546 1.00 97.56 84 CYS A C 1
ATOM 627 O O . CYS A 1 84 ? -22.902 6.937 12.562 1.00 97.56 84 CYS A O 1
ATOM 629 N N . SER A 1 85 ? -22.520 4.934 13.460 1.00 97.50 85 SER A N 1
ATOM 630 C CA . SER A 1 85 ? -21.981 4.371 12.215 1.00 97.50 85 SER A CA 1
ATOM 631 C C . SER A 1 85 ? -23.003 4.344 11.070 1.00 97.50 85 SER A C 1
ATOM 633 O O . SER A 1 85 ? -22.612 4.263 9.907 1.00 97.50 85 SER A O 1
ATOM 635 N N . GLU A 1 86 ? -24.298 4.430 11.368 1.00 97.19 86 GLU A N 1
ATOM 636 C CA . GLU A 1 86 ? -25.399 4.423 10.405 1.00 97.19 86 GLU A CA 1
ATOM 637 C C . GLU A 1 86 ? -25.449 5.657 9.499 1.00 97.19 86 GLU A C 1
ATOM 639 O O . GLU A 1 86 ? -25.980 5.570 8.393 1.00 97.19 86 GLU A O 1
ATOM 644 N N . VAL A 1 87 ? -24.882 6.792 9.928 1.00 97.88 87 VAL A N 1
ATOM 645 C CA . VAL A 1 87 ? -24.844 8.013 9.101 1.00 97.88 87 VAL A CA 1
ATOM 646 C C . VAL A 1 87 ? -23.619 8.071 8.188 1.00 97.88 87 VAL A C 1
ATOM 648 O O . VAL A 1 87 ? -23.482 9.001 7.391 1.00 97.88 87 VAL A O 1
ATOM 651 N N . ILE A 1 88 ? -22.716 7.089 8.281 1.00 97.69 88 ILE A N 1
ATOM 652 C CA . ILE A 1 88 ? -21.557 6.994 7.394 1.00 97.69 88 ILE A CA 1
ATOM 653 C C . ILE A 1 88 ? -22.055 6.603 5.993 1.00 97.69 88 ILE A C 1
ATOM 655 O O . ILE A 1 88 ? -22.710 5.567 5.849 1.00 97.69 88 ILE A O 1
ATOM 659 N N . PRO A 1 89 ? -21.733 7.380 4.940 1.00 98.44 89 PRO A N 1
ATOM 660 C CA . PRO A 1 89 ? -22.130 7.042 3.580 1.00 98.44 89 PRO A CA 1
ATOM 661 C C . PRO A 1 89 ? -21.676 5.638 3.176 1.00 98.44 89 PRO A C 1
ATOM 663 O O . PRO A 1 89 ? -20.549 5.222 3.458 1.00 98.44 89 PRO A O 1
ATOM 666 N N . ILE A 1 90 ? -22.543 4.923 2.459 1.00 97.75 90 ILE A N 1
ATOM 667 C CA . ILE A 1 90 ? -22.222 3.591 1.941 1.00 97.75 90 ILE A CA 1
ATOM 668 C C . ILE A 1 90 ? -21.034 3.715 0.969 1.00 97.75 90 ILE A C 1
ATOM 670 O O . ILE A 1 90 ? -21.101 4.505 0.021 1.00 97.75 90 ILE A O 1
ATOM 674 N N . PRO A 1 91 ? -19.940 2.955 1.166 1.00 97.00 91 PRO A N 1
ATOM 675 C CA . PRO A 1 91 ? -18.768 3.056 0.309 1.00 97.00 91 PRO A CA 1
ATOM 676 C C . PRO A 1 91 ? -19.068 2.546 -1.104 1.00 97.00 91 PRO A C 1
ATOM 678 O O . PRO A 1 91 ? -19.815 1.584 -1.292 1.00 97.00 91 PRO A O 1
ATOM 681 N N . LYS A 1 92 ? -18.422 3.151 -2.108 1.00 97.38 92 LYS A N 1
ATOM 682 C CA . LYS A 1 92 ? -18.469 2.643 -3.485 1.00 97.38 92 LYS A CA 1
ATOM 683 C C . LYS A 1 92 ? -17.906 1.210 -3.525 1.00 97.38 92 LYS A C 1
ATOM 685 O O . LYS A 1 92 ? -16.841 0.972 -2.944 1.00 97.38 92 LYS A O 1
ATOM 690 N N . PRO A 1 93 ? -18.581 0.256 -4.192 1.00 95.94 93 PRO A N 1
ATOM 691 C CA . PRO A 1 93 ? -18.097 -1.115 -4.275 1.00 95.94 93 PRO A CA 1
ATOM 692 C C . PRO A 1 93 ? -16.797 -1.190 -5.082 1.00 95.94 93 PRO A C 1
ATOM 694 O O . PRO A 1 93 ? -16.563 -0.402 -5.999 1.00 95.94 93 PRO A O 1
ATOM 697 N N . ALA A 1 94 ? -15.952 -2.166 -4.752 1.00 94.19 94 ALA A N 1
ATOM 698 C CA . ALA A 1 94 ? -14.760 -2.445 -5.540 1.00 94.19 94 ALA A CA 1
ATOM 699 C C . ALA A 1 94 ? -15.147 -3.002 -6.919 1.00 94.19 94 ALA A C 1
ATOM 701 O O . ALA A 1 94 ? -16.104 -3.761 -7.052 1.00 94.19 94 ALA A O 1
ATOM 702 N N . VAL A 1 95 ? -14.339 -2.699 -7.936 1.00 93.62 95 VAL A N 1
ATOM 703 C CA . VAL A 1 95 ? -14.523 -3.203 -9.311 1.00 93.62 95 VAL A CA 1
ATOM 704 C C . VAL A 1 95 ? -14.232 -4.705 -9.464 1.00 93.62 95 VAL A C 1
ATOM 706 O O . VAL A 1 95 ? -14.354 -5.245 -10.556 1.00 93.62 95 VAL A O 1
ATOM 709 N N . ASN A 1 96 ? -13.818 -5.385 -8.387 1.00 91.69 96 ASN A N 1
ATOM 710 C CA . ASN A 1 96 ? -13.475 -6.813 -8.350 1.00 91.69 96 ASN A CA 1
ATOM 711 C C . ASN A 1 96 ? -12.414 -7.256 -9.381 1.00 91.69 96 ASN A C 1
ATOM 713 O O . ASN A 1 96 ? -12.302 -8.444 -9.684 1.00 91.69 96 ASN A O 1
ATOM 717 N N . LYS A 1 97 ? -11.593 -6.324 -9.886 1.00 93.75 97 LYS A N 1
ATOM 718 C CA . LYS A 1 97 ? -10.391 -6.645 -10.666 1.00 93.75 97 LYS A CA 1
ATOM 719 C C . LYS A 1 97 ? -9.351 -7.269 -9.716 1.00 93.75 97 LYS A C 1
ATOM 721 O O . LYS A 1 97 ? -9.044 -6.651 -8.694 1.00 93.75 97 LYS A O 1
ATOM 726 N N . PRO A 1 98 ? -8.800 -8.459 -10.022 1.00 96.00 98 PRO A N 1
ATOM 727 C CA . PRO A 1 98 ? -7.669 -9.008 -9.281 1.00 96.00 98 PRO A CA 1
ATOM 728 C C . PRO A 1 98 ? -6.470 -8.060 -9.318 1.00 96.00 98 PRO A C 1
ATOM 730 O O . PRO A 1 98 ? -6.326 -7.270 -10.252 1.00 96.00 98 PRO A O 1
ATOM 733 N N . ALA A 1 99 ? -5.570 -8.179 -8.345 1.00 97.62 99 ALA A N 1
ATOM 734 C CA . ALA A 1 99 ? -4.291 -7.485 -8.433 1.00 97.62 99 ALA A CA 1
ATOM 735 C C . ALA A 1 99 ? -3.512 -7.977 -9.668 1.00 97.62 99 ALA A C 1
ATOM 737 O O . ALA A 1 99 ? -3.423 -9.181 -9.922 1.00 97.62 99 ALA A O 1
ATOM 738 N N . THR A 1 100 ? -2.936 -7.045 -10.417 1.00 97.88 100 THR A N 1
ATOM 739 C CA . THR A 1 100 ? -2.105 -7.306 -11.595 1.00 97.88 100 THR A CA 1
ATOM 740 C C . THR A 1 100 ? -0.749 -6.645 -11.416 1.00 97.88 100 THR A C 1
ATOM 742 O O . THR A 1 100 ? -0.634 -5.627 -10.735 1.00 97.88 100 THR A O 1
ATOM 745 N N . TYR A 1 101 ? 0.293 -7.234 -12.001 1.00 98.38 101 TYR A N 1
ATOM 746 C CA . TYR A 1 101 ? 1.536 -6.502 -12.200 1.00 98.38 101 TYR A CA 1
ATOM 747 C C . TYR A 1 101 ? 1.265 -5.358 -13.185 1.00 98.38 101 TYR A C 1
ATOM 749 O O . TYR A 1 101 ? 0.636 -5.615 -14.218 1.00 98.38 101 TYR A O 1
ATOM 757 N N . PRO A 1 102 ? 1.752 -4.138 -12.908 1.00 97.12 102 PRO A N 1
ATOM 758 C CA . PRO A 1 102 ? 1.777 -3.065 -13.895 1.00 97.12 102 PRO A CA 1
ATOM 759 C C . PRO A 1 102 ? 2.472 -3.511 -15.185 1.00 97.12 102 PRO A C 1
ATOM 761 O O . PRO A 1 102 ? 3.269 -4.458 -15.177 1.00 97.12 102 PRO A O 1
ATOM 764 N N . ALA A 1 103 ? 2.181 -2.828 -16.292 1.00 96.50 103 ALA A N 1
ATOM 765 C CA . ALA A 1 103 ? 2.814 -3.110 -17.574 1.00 96.50 103 ALA A CA 1
ATOM 766 C C . ALA A 1 103 ? 4.344 -3.144 -17.430 1.00 96.50 103 ALA A C 1
ATOM 768 O O . ALA A 1 103 ? 4.925 -2.408 -16.639 1.00 96.50 103 ALA A O 1
ATOM 769 N N . THR A 1 104 ? 5.005 -4.019 -18.192 1.00 95.19 104 THR A N 1
ATOM 770 C CA . THR A 1 104 ? 6.457 -4.303 -18.125 1.00 95.19 104 THR A CA 1
ATOM 771 C C . THR A 1 104 ? 6.960 -5.011 -16.858 1.00 95.19 104 THR A C 1
ATOM 773 O O . THR A 1 104 ? 8.095 -5.482 -16.866 1.00 95.19 104 THR A O 1
ATOM 776 N N . LYS A 1 105 ? 6.141 -5.162 -15.806 1.00 97.62 105 LYS A N 1
ATOM 777 C CA . LYS A 1 105 ? 6.512 -5.876 -14.574 1.00 97.62 105 LYS A CA 1
ATOM 778 C C . LYS A 1 105 ? 5.962 -7.293 -14.536 1.00 97.62 105 LYS A C 1
ATOM 780 O O . LYS A 1 105 ? 4.954 -7.629 -15.158 1.00 97.62 105 LYS A O 1
ATOM 785 N N . SER A 1 106 ? 6.622 -8.151 -13.774 1.00 97.88 106 SER A N 1
ATOM 786 C CA . SER A 1 106 ? 6.274 -9.561 -13.660 1.00 97.88 106 SER A CA 1
ATOM 787 C C . SER A 1 106 ? 6.705 -10.147 -12.316 1.00 97.88 106 SER A C 1
ATOM 789 O O . SER A 1 106 ? 7.285 -9.481 -11.458 1.00 97.88 106 SER A O 1
ATOM 791 N N . LYS A 1 107 ? 6.476 -11.453 -12.146 1.00 97.94 107 LYS A N 1
ATOM 792 C CA . LYS A 1 107 ? 6.989 -12.199 -10.994 1.00 97.94 107 LYS A CA 1
ATOM 793 C C . LYS A 1 107 ? 8.520 -12.141 -10.877 1.00 97.94 107 LYS A C 1
ATOM 795 O O . LYS A 1 107 ? 9.020 -12.221 -9.761 1.00 97.94 107 LYS A O 1
ATOM 800 N N . ALA A 1 108 ? 9.252 -11.991 -11.985 1.00 98.00 108 ALA A N 1
ATOM 801 C CA . ALA A 1 108 ? 10.715 -11.904 -11.965 1.00 98.00 108 ALA A CA 1
ATOM 802 C C . ALA A 1 108 ? 11.228 -10.658 -11.222 1.00 98.00 108 ALA A C 1
ATOM 804 O O . ALA A 1 108 ? 12.339 -10.667 -10.700 1.00 98.00 108 ALA A O 1
ATOM 805 N N . ASP A 1 109 ? 10.398 -9.619 -11.123 1.00 98.31 109 ASP A N 1
ATOM 806 C CA . ASP A 1 109 ? 10.748 -8.359 -10.470 1.00 98.31 109 ASP A CA 1
ATOM 807 C C . ASP A 1 109 ? 10.434 -8.372 -8.969 1.00 98.31 109 ASP A C 1
ATOM 809 O O . ASP A 1 109 ? 10.752 -7.423 -8.256 1.00 98.31 109 ASP A O 1
ATOM 813 N N . VAL A 1 110 ? 9.801 -9.432 -8.459 1.00 98.56 110 VAL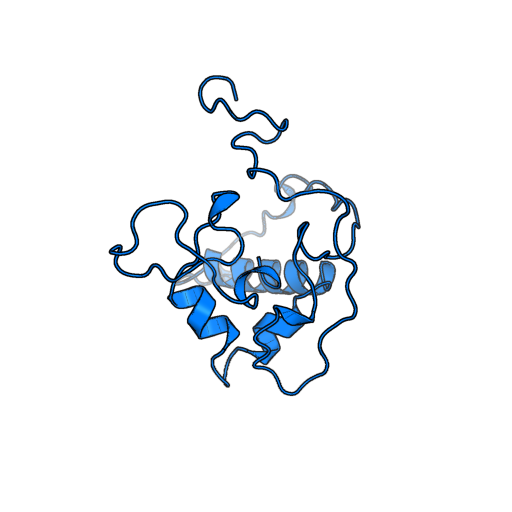 A N 1
ATOM 814 C CA . VAL A 1 110 ? 9.384 -9.528 -7.058 1.00 98.56 110 VAL A CA 1
ATOM 815 C C . VAL A 1 110 ? 10.577 -9.850 -6.158 1.00 98.56 110 VAL A C 1
ATOM 817 O O . VAL A 1 110 ? 11.196 -10.906 -6.254 1.00 98.56 110 VAL A O 1
ATOM 820 N N . GLN A 1 111 ? 10.834 -8.976 -5.190 1.00 98.44 111 GLN A N 1
ATOM 821 C CA . GLN A 1 111 ? 11.759 -9.190 -4.081 1.00 98.44 111 GLN A CA 1
ATOM 822 C C . GLN A 1 111 ? 11.002 -9.775 -2.885 1.00 98.44 111 GLN A C 1
ATOM 824 O O . GLN A 1 111 ? 10.689 -9.085 -1.914 1.00 98.44 111 GLN A O 1
ATOM 829 N N . GLN A 1 112 ? 10.653 -11.054 -2.992 1.00 97.38 112 GLN A N 1
ATOM 830 C CA . GLN A 1 112 ? 9.862 -11.752 -1.986 1.00 97.38 112 GLN A CA 1
ATOM 831 C C . GLN A 1 112 ? 10.632 -11.908 -0.665 1.00 97.38 112 GLN A C 1
ATOM 833 O O . GLN A 1 112 ? 11.773 -12.361 -0.660 1.00 97.38 112 GLN A O 1
ATOM 838 N N . ALA A 1 113 ? 9.978 -11.583 0.454 1.00 97.94 113 ALA A N 1
ATOM 839 C CA . ALA A 1 113 ? 10.556 -11.700 1.797 1.00 97.94 113 ALA A CA 1
ATOM 840 C C . ALA A 1 113 ? 9.802 -12.671 2.723 1.00 97.94 113 ALA A C 1
ATOM 842 O O . ALA A 1 113 ? 10.371 -13.165 3.692 1.00 97.94 113 ALA A O 1
ATOM 843 N N . CYS A 1 114 ? 8.531 -12.976 2.438 1.00 98.19 114 CYS A N 1
ATOM 844 C CA . CYS A 1 114 ? 7.791 -13.990 3.187 1.00 98.19 114 CYS A CA 1
ATOM 845 C C . CYS A 1 114 ? 8.066 -15.393 2.611 1.00 98.19 114 CYS A C 1
ATOM 847 O O . CYS A 1 114 ? 7.959 -15.556 1.393 1.00 98.19 114 CYS A O 1
ATOM 849 N N . PRO A 1 115 ? 8.334 -16.421 3.441 1.00 97.25 115 PRO A N 1
ATOM 850 C CA . PRO A 1 115 ? 8.544 -17.798 2.976 1.00 97.25 115 PRO A CA 1
ATOM 851 C C . PRO A 1 115 ? 7.290 -18.458 2.376 1.00 97.25 115 PRO A C 1
ATOM 853 O O . PRO A 1 115 ? 7.399 -19.467 1.683 1.00 97.25 115 PRO A O 1
ATOM 856 N N . SER A 1 116 ? 6.094 -17.913 2.620 1.00 96.12 116 SER A N 1
ATOM 857 C CA . SER A 1 116 ? 4.845 -18.422 2.038 1.00 96.12 116 SER A CA 1
ATOM 858 C C . SER A 1 116 ? 4.786 -18.190 0.524 1.00 96.12 116 SER A C 1
ATOM 860 O O . SER A 1 116 ? 5.285 -17.168 0.061 1.00 96.12 116 SER A O 1
ATOM 862 N N . PRO A 1 117 ? 4.117 -19.050 -0.265 1.00 96.94 117 PRO A N 1
ATOM 863 C CA . PRO A 1 117 ? 4.013 -18.876 -1.714 1.00 96.94 117 PRO A CA 1
ATOM 864 C C . PRO A 1 117 ? 3.477 -17.501 -2.138 1.00 96.94 117 PRO A C 1
ATOM 866 O O . PRO A 1 117 ? 2.505 -16.992 -1.572 1.00 96.94 117 PRO A O 1
ATOM 869 N N . PHE A 1 118 ? 4.096 -16.911 -3.163 1.00 98.06 118 PHE A N 1
ATOM 870 C CA . PHE A 1 118 ? 3.605 -15.680 -3.783 1.00 98.06 118 PHE A CA 1
ATOM 871 C C . PHE A 1 118 ? 2.399 -15.984 -4.691 1.00 98.06 118 PHE A C 1
ATOM 873 O O . PHE A 1 118 ? 2.457 -16.967 -5.441 1.00 98.06 118 PHE A O 1
ATOM 880 N N . PRO A 1 119 ? 1.320 -15.177 -4.666 1.00 97.06 119 PRO A N 1
ATOM 881 C CA . PRO A 1 119 ? 0.144 -15.415 -5.501 1.00 97.06 119 PRO A CA 1
ATOM 882 C C . PRO A 1 119 ? 0.467 -15.342 -6.999 1.00 97.06 119 PRO A C 1
ATOM 884 O O . PRO A 1 119 ? 1.354 -14.610 -7.432 1.00 97.06 119 PRO A O 1
ATOM 887 N N . VAL A 1 120 ? -0.285 -16.083 -7.814 1.00 97.38 120 VAL A N 1
A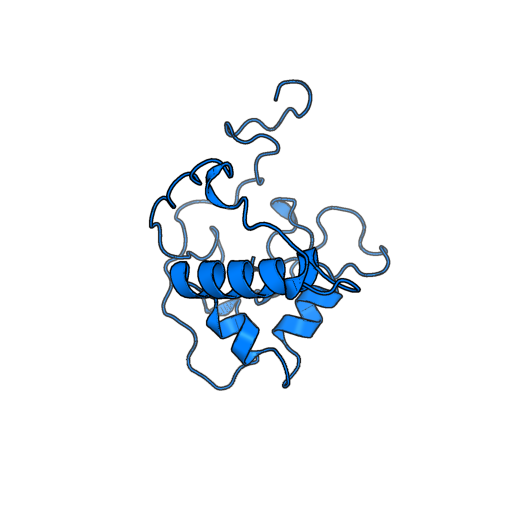TOM 888 C CA . VAL A 1 120 ? -0.183 -16.007 -9.277 1.00 97.38 120 VAL A CA 1
ATOM 889 C C . VAL A 1 120 ? -0.995 -14.813 -9.765 1.00 97.38 120 VAL A C 1
ATOM 891 O O . VAL A 1 120 ? -2.214 -14.790 -9.602 1.00 97.38 120 VAL A O 1
ATOM 894 N N . LEU A 1 121 ? -0.323 -13.832 -10.366 1.00 98.12 121 LEU A N 1
ATOM 895 C CA . LEU A 1 121 ? -0.933 -12.613 -10.896 1.00 98.12 121 LEU A CA 1
ATOM 896 C C . LEU A 1 121 ? -0.618 -12.479 -12.388 1.00 98.12 121 LEU A C 1
ATOM 898 O O . LEU A 1 121 ? 0.397 -12.986 -12.867 1.00 98.12 121 LEU A O 1
ATOM 902 N N . ARG A 1 122 ? -1.490 -11.784 -13.119 1.00 98.06 122 ARG A N 1
ATOM 903 C CA . ARG A 1 122 ? -1.256 -11.421 -14.523 1.00 98.06 122 ARG A CA 1
ATOM 904 C C . ARG A 1 122 ? -0.519 -10.089 -14.608 1.00 98.06 122 ARG A C 1
ATOM 906 O O . ARG A 1 122 ? -0.624 -9.280 -13.691 1.00 98.06 122 ARG A O 1
ATOM 913 N N . THR A 1 123 ? 0.170 -9.865 -15.717 1.00 98.12 123 THR A N 1
ATOM 914 C CA . THR A 1 123 ? 0.727 -8.558 -16.083 1.00 98.12 123 THR A CA 1
ATOM 915 C C . THR A 1 123 ? -0.274 -7.813 -16.955 1.00 98.12 123 THR A C 1
ATOM 917 O O . THR A 1 123 ? -0.870 -8.414 -17.853 1.00 98.12 123 THR A O 1
ATOM 920 N N . ASP A 1 124 ? -0.483 -6.530 -16.672 1.00 96.62 124 ASP A N 1
ATOM 921 C CA . ASP A 1 124 ? -1.297 -5.666 -17.520 1.00 96.62 124 ASP A CA 1
ATOM 922 C C . ASP A 1 124 ? -0.637 -5.522 -18.909 1.00 96.62 124 ASP A C 1
ATOM 924 O O . ASP A 1 124 ? 0.589 -5.418 -19.014 1.00 96.62 124 ASP A O 1
ATOM 928 N N . PRO A 1 125 ? -1.418 -5.569 -20.002 1.00 95.81 125 PRO A N 1
ATOM 929 C CA . PRO A 1 125 ? -0.871 -5.505 -21.351 1.00 95.81 125 PRO A CA 1
ATOM 930 C C . PRO A 1 125 ? -0.366 -4.098 -21.691 1.00 95.81 125 PRO A C 1
ATOM 932 O O . PRO A 1 125 ? -0.835 -3.102 -21.147 1.00 95.81 125 PRO A O 1
ATOM 935 N N . GLY A 1 126 ? 0.519 -4.014 -22.684 1.00 93.25 126 GLY A N 1
ATOM 936 C CA . GLY A 1 126 ? 0.983 -2.742 -23.236 1.00 93.25 126 GLY A CA 1
ATOM 937 C C . GLY A 1 126 ? 2.287 -2.241 -22.621 1.00 93.25 126 GLY A C 1
ATOM 938 O O . GLY A 1 126 ? 3.097 -3.017 -22.113 1.00 93.25 126 GLY A O 1
ATOM 939 N N . LYS A 1 127 ? 2.519 -0.935 -22.760 1.00 92.75 127 LYS A N 1
ATOM 940 C CA . LYS A 1 127 ? 3.707 -0.239 -22.250 1.00 92.75 127 LYS A CA 1
ATOM 941 C C . LYS A 1 127 ? 3.379 0.429 -20.916 1.00 92.75 127 LYS A C 1
ATOM 943 O O . LYS A 1 127 ? 2.216 0.727 -20.664 1.00 92.75 127 LYS A O 1
ATOM 948 N N . ALA A 1 128 ? 4.405 0.677 -20.106 1.00 91.19 128 ALA A N 1
ATOM 949 C CA . ALA A 1 128 ? 4.288 1.518 -18.919 1.00 91.19 128 ALA A CA 1
ATOM 950 C C . ALA A 1 128 ? 3.708 2.893 -19.292 1.00 91.19 128 ALA A C 1
ATOM 952 O O . ALA A 1 128 ? 4.053 3.458 -20.336 1.00 91.19 128 ALA A O 1
ATOM 953 N N . THR A 1 129 ? 2.816 3.409 -18.452 1.00 90.38 129 THR A N 1
ATOM 954 C CA . THR A 1 129 ? 2.164 4.713 -18.624 1.00 90.38 129 THR A CA 1
ATOM 955 C C . THR A 1 129 ? 2.265 5.499 -17.334 1.00 90.38 129 THR A C 1
ATOM 957 O O . THR A 1 129 ? 2.182 4.913 -16.259 1.00 90.38 129 THR A O 1
ATOM 960 N N . THR A 1 130 ? 2.367 6.821 -17.429 1.00 94.06 130 THR A N 1
ATOM 961 C CA . THR A 1 130 ? 2.296 7.697 -16.257 1.00 94.06 130 THR A CA 1
ATOM 962 C C . THR A 1 130 ? 0.993 7.475 -15.494 1.00 94.06 130 THR A C 1
ATOM 964 O O . THR A 1 130 ? -0.077 7.358 -16.098 1.00 94.06 130 THR A O 1
ATOM 967 N N . ILE A 1 131 ? 1.083 7.425 -14.166 1.00 94.25 131 ILE A N 1
ATOM 968 C CA . ILE A 1 131 ? -0.082 7.343 -13.289 1.00 94.25 131 ILE A CA 1
ATOM 969 C C . ILE A 1 131 ? -0.822 8.692 -13.362 1.00 94.25 131 ILE A C 1
ATOM 971 O O . ILE A 1 131 ? -0.198 9.725 -13.111 1.00 94.25 131 ILE A O 1
ATOM 975 N N . PRO A 1 132 ? -2.120 8.719 -13.725 1.00 94.81 132 PRO A N 1
ATOM 976 C CA . PRO A 1 132 ? -2.877 9.964 -13.828 1.00 94.81 132 PRO A CA 1
ATOM 977 C C . PRO A 1 132 ? -2.918 10.760 -12.524 1.00 94.81 132 PRO A C 1
ATOM 979 O O . PRO A 1 132 ? -2.954 10.186 -11.434 1.00 94.81 132 PRO A O 1
ATOM 982 N N . ALA A 1 133 ? -2.968 12.085 -12.648 1.00 92.50 133 ALA A N 1
ATOM 983 C CA . ALA A 1 133 ? -3.070 12.990 -11.506 1.00 92.50 133 ALA A CA 1
ATOM 984 C C . ALA A 1 133 ? -4.514 13.102 -10.984 1.00 92.50 133 ALA A C 1
ATOM 986 O O . ALA A 1 133 ? -4.722 13.280 -9.784 1.00 92.50 133 ALA A O 1
ATOM 987 N N . CYS A 1 134 ? -5.505 12.974 -11.874 1.00 94.38 134 CYS A N 1
ATOM 988 C CA . CYS A 1 134 ? -6.925 13.115 -11.562 1.00 94.38 134 CYS A CA 1
ATOM 989 C C . CYS A 1 134 ? -7.682 11.766 -11.632 1.00 94.38 134 CYS A C 1
ATOM 991 O O . CYS A 1 134 ? -7.302 10.875 -12.401 1.00 94.38 134 CYS A O 1
ATOM 993 N N . PRO A 1 135 ? -8.804 11.603 -10.895 1.00 93.06 135 PRO A N 1
ATOM 994 C CA . PRO A 1 135 ? -9.616 10.377 -10.919 1.00 93.06 135 PRO A CA 1
ATOM 995 C C . PRO A 1 135 ? -10.272 10.037 -12.266 1.00 93.06 135 PRO A C 1
ATOM 997 O O . PRO A 1 135 ? -10.647 8.886 -12.481 1.00 93.06 135 PRO A O 1
ATOM 1000 N N . ASP A 1 136 ? -10.448 11.020 -13.148 1.00 92.88 136 ASP A N 1
ATOM 1001 C CA . ASP A 1 136 ? -11.001 10.854 -14.498 1.00 92.88 136 ASP A CA 1
ATOM 1002 C C . ASP A 1 136 ? -9.950 10.399 -15.531 1.00 92.88 136 ASP A C 1
ATOM 1004 O O . ASP A 1 136 ? -10.295 10.105 -16.675 1.00 92.88 136 ASP A O 1
ATOM 1008 N N . GLY A 1 137 ? -8.679 10.305 -15.124 1.00 92.75 137 GLY A N 1
ATOM 1009 C CA . GLY A 1 137 ? -7.554 9.946 -15.984 1.00 92.75 137 GLY A CA 1
ATOM 1010 C C . GLY A 1 137 ? -6.772 11.137 -16.546 1.00 92.75 137 GLY A C 1
ATOM 1011 O O . GLY A 1 137 ? -5.811 10.913 -17.281 1.00 92.75 137 GLY A O 1
ATOM 1012 N N . SER A 1 138 ? -7.135 12.379 -16.208 1.00 92.44 138 SER A N 1
ATOM 1013 C CA . SER A 1 138 ? -6.384 13.574 -16.607 1.00 92.44 138 SER A CA 1
ATOM 1014 C C . SER A 1 138 ? -5.034 13.695 -15.878 1.00 92.44 138 SER A C 1
ATOM 1016 O O . SER A 1 138 ? -4.850 13.218 -14.752 1.00 92.44 138 SER A O 1
ATOM 1018 N N . PHE A 1 139 ? -4.075 14.361 -16.529 1.00 90.69 139 PHE A N 1
ATOM 1019 C CA . PHE A 1 139 ? -2.760 14.705 -15.970 1.00 90.69 139 PHE A CA 1
ATOM 1020 C C . PHE A 1 139 ? -2.664 16.167 -15.508 1.00 90.69 139 PHE A C 1
ATOM 1022 O O . PHE A 1 139 ? -1.685 16.534 -14.862 1.00 90.69 139 PHE A O 1
ATOM 1029 N N . ASP A 1 140 ? -3.652 17.005 -15.833 1.00 90.38 140 ASP A N 1
ATOM 1030 C CA . ASP A 1 140 ? -3.664 18.414 -15.440 1.00 90.38 140 ASP A CA 1
ATOM 1031 C C . ASP A 1 140 ? -4.398 18.599 -14.112 1.00 90.38 140 ASP A C 1
ATOM 1033 O O . ASP A 1 140 ? -5.627 18.607 -14.061 1.00 90.38 140 ASP A O 1
ATOM 1037 N N . ILE A 1 141 ? -3.625 18.786 -13.042 1.00 88.25 141 ILE A N 1
ATOM 1038 C CA . ILE A 1 141 ? -4.148 18.943 -11.682 1.00 88.25 141 ILE A CA 1
ATOM 1039 C C . ILE A 1 141 ? -5.039 20.179 -11.504 1.00 88.25 141 ILE A C 1
ATOM 1041 O O . ILE A 1 141 ? -5.850 20.218 -10.584 1.00 88.25 141 ILE A O 1
ATOM 1045 N N . ASN A 1 142 ? -4.906 21.188 -12.369 1.00 91.50 142 ASN A N 1
ATOM 1046 C CA . ASN A 1 142 ? -5.715 22.405 -12.278 1.00 91.50 142 ASN A CA 1
ATOM 1047 C C . ASN A 1 142 ? -7.114 22.224 -12.875 1.00 91.50 142 ASN A C 1
ATOM 1049 O O . ASN A 1 142 ? -7.973 23.076 -12.666 1.00 91.50 142 ASN A O 1
ATOM 1053 N N . ASN A 1 143 ? -7.314 21.142 -13.630 1.00 83.50 143 ASN A N 1
ATOM 1054 C CA . ASN A 1 143 ? -8.558 20.809 -14.311 1.00 83.50 143 ASN A CA 1
ATOM 1055 C C . ASN A 1 143 ? -9.170 19.496 -13.790 1.00 83.50 143 ASN A C 1
ATOM 1057 O O . ASN A 1 143 ? -10.048 18.941 -14.454 1.00 83.50 143 ASN A O 1
ATOM 1061 N N . CYS A 1 144 ? -8.716 19.012 -12.623 1.00 75.81 144 CYS A N 1
ATOM 1062 C CA . CYS A 1 144 ? -9.520 18.106 -11.806 1.00 75.81 144 CYS A CA 1
ATOM 1063 C C . CYS A 1 144 ? -10.691 18.900 -11.165 1.00 75.81 144 CYS A C 1
ATOM 1065 O O . CYS A 1 144 ? -11.756 18.285 -10.963 1.00 75.81 144 CYS A O 1
#

pLDDT: mean 96.79, std 2.98, range [75.81, 98.88]

Organism: NCBI:txid1314776

Foldseek 3Di:
DLQQLQFAFDAALDDPPDPQWDGGPQSVLNDTDGVVSNCQCAPPVRVCVSLVCQQPPVVVVVVVVVVCVDVVQVPHDCVPDDDPVVPPDDDDDDPSDGDAAEAPDDPVRGNRRDPDDHDDHHYDDDHRHHDDPDPVRHNDPVVD

Radius of gyration: 18.14 Å; chains: 1; bounding box: 44×41×50 Å

Secondary structure (DSSP, 8-state):
-TTGGGBPP-B-SS-S--TTEE-BTTGGGT--EEHHHHHHTTSTTTHHHHHTTTT-HHHHHHHHHHHHHHHTTTTS-GGG----GGGSPPPPPP--PPPEEPTT--GGGB---SSSPPPP-EEPSS---PPPSSTTS-S-GGG-